Protein AF-A0A4U8SBX0-F1 (afdb_monomer_lite)

Organism: NCBI:txid50960

pLDDT: mean 90.63, std 9.16, range [55.41, 97.81]

Structure (mmCIF, N/CA/C/O backbone):
data_AF-A0A4U8SBX0-F1
#
_entry.id   AF-A0A4U8SBX0-F1
#
loop_
_atom_site.group_PDB
_atom_site.id
_atom_site.type_symbol
_atom_site.label_atom_id
_atom_site.label_alt_id
_atom_site.label_comp_id
_atom_site.label_asym_id
_atom_site.label_entity_id
_atom_site.label_seq_id
_atom_site.pdbx_PDB_ins_code
_atom_site.Cartn_x
_atom_site.Cartn_y
_atom_site.Cartn_z
_atom_site.occupancy
_atom_site.B_iso_or_equiv
_atom_site.auth_seq_id
_atom_site.auth_comp_id
_atom_site.auth_asym_id
_atom_site.auth_atom_id
_atom_site.pdbx_PDB_model_num
ATOM 1 N N . MET A 1 1 ? 14.514 -0.662 2.431 1.00 83.25 1 MET A N 1
ATOM 2 C CA . MET A 1 1 ? 14.353 -1.596 3.570 1.00 83.25 1 MET A CA 1
ATOM 3 C C . MET A 1 1 ? 14.480 -0.904 4.934 1.00 83.25 1 MET A C 1
ATOM 5 O O . MET A 1 1 ? 13.449 -0.514 5.455 1.00 83.25 1 MET A O 1
ATOM 9 N N . LYS A 1 2 ? 15.683 -0.646 5.489 1.00 89.12 2 LYS A N 1
ATOM 10 C CA . LYS A 1 2 ? 15.851 -0.036 6.838 1.00 89.12 2 LYS A CA 1
ATOM 11 C C . LYS A 1 2 ? 15.054 1.263 7.041 1.00 89.12 2 LYS A C 1
ATOM 13 O O . LYS A 1 2 ? 14.332 1.385 8.020 1.00 89.12 2 LYS A O 1
ATOM 18 N N . LYS A 1 3 ? 15.120 2.186 6.071 1.00 91.50 3 LYS A N 1
ATOM 19 C CA . LYS A 1 3 ? 14.370 3.457 6.097 1.00 91.50 3 LYS A CA 1
ATOM 20 C C . LYS A 1 3 ? 12.848 3.261 6.211 1.00 91.50 3 LYS A C 1
ATOM 22 O O . LYS A 1 3 ? 12.208 4.035 6.904 1.00 91.50 3 LYS A O 1
ATOM 27 N N . PHE A 1 4 ? 12.295 2.245 5.541 1.00 93.94 4 PHE A N 1
ATOM 28 C CA . PHE A 1 4 ? 10.860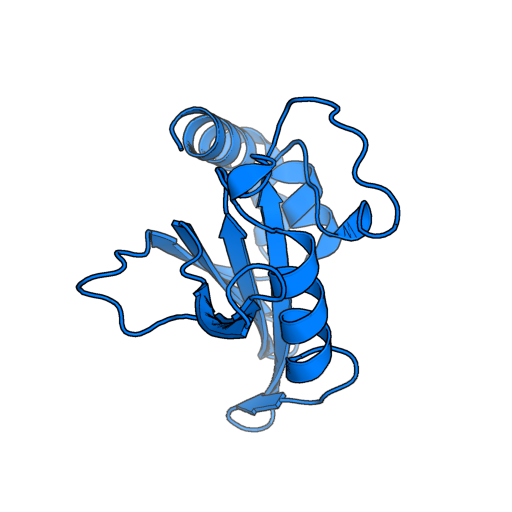 1.942 5.582 1.00 93.94 4 PHE A CA 1
ATOM 29 C C . PHE A 1 4 ? 10.443 1.418 6.956 1.00 93.94 4 PHE A C 1
ATOM 31 O O . PHE A 1 4 ? 9.481 1.915 7.520 1.00 93.94 4 PHE A O 1
ATOM 38 N N . LEU A 1 5 ? 11.198 0.470 7.523 1.00 95.56 5 LEU A N 1
ATOM 39 C CA . LEU A 1 5 ? 10.899 -0.078 8.850 1.00 95.56 5 LEU A CA 1
ATOM 40 C C . LEU A 1 5 ? 10.993 0.986 9.952 1.00 95.56 5 LEU A C 1
ATOM 42 O O . LEU A 1 5 ? 10.123 1.038 10.810 1.00 95.56 5 LEU A O 1
ATOM 46 N N . GLN A 1 6 ? 11.990 1.874 9.888 1.00 95.94 6 GLN A N 1
ATOM 47 C CA . GLN A 1 6 ? 12.103 3.005 10.821 1.00 95.94 6 GLN A CA 1
ATOM 48 C C . GLN A 1 6 ? 10.912 3.966 10.715 1.00 95.94 6 GLN A C 1
ATOM 50 O O . GLN A 1 6 ? 10.425 4.477 11.716 1.00 95.94 6 GLN A O 1
ATOM 55 N N . ASP A 1 7 ? 10.439 4.226 9.499 1.00 96.00 7 ASP A N 1
ATOM 56 C CA . ASP A 1 7 ? 9.283 5.091 9.262 1.00 96.00 7 ASP A CA 1
ATOM 57 C C . ASP A 1 7 ? 7.965 4.425 9.696 1.00 96.00 7 ASP A C 1
ATOM 59 O O . ASP A 1 7 ? 7.085 5.083 10.244 1.00 96.00 7 ASP A O 1
ATOM 63 N N . LEU A 1 8 ? 7.853 3.102 9.527 1.00 96.50 8 LEU A N 1
ATOM 64 C CA . LEU A 1 8 ? 6.744 2.306 10.053 1.00 96.50 8 LEU A CA 1
ATOM 65 C C . LEU A 1 8 ? 6.709 2.356 11.581 1.00 96.50 8 LEU A C 1
ATOM 67 O O . LEU A 1 8 ? 5.660 2.632 12.152 1.00 96.50 8 LEU A O 1
ATOM 71 N N . GLU A 1 9 ? 7.845 2.147 12.242 1.00 97.00 9 GLU A N 1
ATOM 72 C CA . GLU A 1 9 ? 7.958 2.242 13.699 1.00 97.00 9 GLU A CA 1
ATOM 73 C C . GLU A 1 9 ? 7.533 3.628 14.207 1.00 97.00 9 GLU A C 1
ATOM 75 O O . GLU A 1 9 ? 6.706 3.734 15.114 1.00 97.00 9 GLU A O 1
ATOM 80 N N . GLN A 1 10 ? 8.011 4.699 13.567 1.00 96.94 10 GLN A N 1
ATOM 81 C CA . GLN A 1 10 ? 7.613 6.068 13.907 1.00 96.94 10 GLN A CA 1
ATOM 82 C C . GLN A 1 10 ? 6.114 6.314 13.705 1.00 96.94 10 GLN A C 1
ATOM 84 O O . GLN A 1 10 ? 5.481 6.963 14.541 1.00 96.94 10 GLN A O 1
ATOM 89 N N . PHE A 1 11 ? 5.533 5.800 12.617 1.00 96.25 11 PHE A N 1
ATOM 90 C CA . PHE A 1 11 ? 4.094 5.877 12.378 1.00 96.25 11 PHE A CA 1
ATOM 91 C C . PHE A 1 11 ? 3.310 5.161 13.483 1.00 96.25 11 PHE A C 1
ATOM 93 O O . PHE A 1 11 ? 2.350 5.718 14.008 1.00 96.25 11 PHE A O 1
ATOM 100 N N . LEU A 1 12 ? 3.733 3.964 13.892 1.00 95.75 12 LEU A N 1
ATOM 101 C CA . LEU A 1 12 ? 3.050 3.205 14.941 1.00 95.75 12 LEU A CA 1
ATOM 102 C C . LEU A 1 12 ? 3.124 3.897 16.309 1.00 95.75 12 LEU A C 1
ATOM 104 O O . LEU A 1 12 ? 2.158 3.855 17.068 1.00 95.75 12 LEU A O 1
ATOM 108 N N . GLN A 1 13 ? 4.223 4.588 16.608 1.00 96.06 13 GLN A N 1
ATOM 109 C CA . GLN A 1 13 ? 4.359 5.349 17.853 1.00 96.06 13 GLN A CA 1
ATOM 110 C C . GLN A 1 13 ? 3.480 6.609 17.888 1.00 96.06 13 GLN A C 1
ATOM 112 O O . GLN A 1 13 ? 2.967 6.963 18.946 1.00 96.06 13 GLN A O 1
ATOM 117 N N . LYS A 1 14 ? 3.305 7.301 16.753 1.00 94.31 14 LYS A N 1
ATOM 118 C CA . LYS A 1 14 ? 2.631 8.615 16.707 1.00 94.31 14 LYS A CA 1
ATOM 119 C C . LYS A 1 14 ? 1.167 8.555 16.274 1.00 94.31 14 LYS A C 1
ATOM 121 O O . LYS A 1 14 ? 0.346 9.313 16.775 1.00 94.31 14 LYS A O 1
ATOM 126 N N . ASP A 1 15 ? 0.859 7.666 15.338 1.00 92.12 15 ASP A N 1
ATOM 127 C CA . ASP A 1 15 ? -0.349 7.699 14.510 1.00 92.12 15 ASP A CA 1
ATOM 128 C C . ASP A 1 15 ? -1.124 6.365 14.514 1.00 92.12 15 ASP A C 1
ATOM 130 O O . ASP A 1 15 ? -2.101 6.222 13.775 1.00 92.12 15 ASP A O 1
ATOM 134 N N . SER A 1 16 ? -0.744 5.386 15.346 1.00 90.56 16 SER A N 1
ATOM 135 C CA . SER A 1 16 ? -1.388 4.057 15.387 1.00 90.56 16 SER A CA 1
ATOM 136 C C . SER A 1 16 ? -2.889 4.091 15.664 1.00 90.56 16 SER A C 1
ATOM 138 O O . SER A 1 16 ? -3.595 3.194 15.209 1.00 90.56 16 SER A O 1
ATOM 140 N N . LYS A 1 17 ? -3.401 5.149 16.306 1.00 92.19 17 LYS A N 1
ATOM 141 C CA . LYS A 1 17 ? -4.846 5.367 16.499 1.00 92.19 17 LYS A CA 1
ATOM 142 C C . LYS A 1 17 ? -5.634 5.329 15.188 1.00 92.19 17 LYS A C 1
ATOM 144 O O . LYS A 1 17 ? -6.776 4.883 15.151 1.00 92.19 17 LYS A O 1
ATOM 149 N N . LYS A 1 18 ? -5.011 5.724 14.071 1.00 90.12 18 LYS A N 1
ATOM 150 C CA . LYS A 1 18 ? -5.623 5.650 12.734 1.00 90.12 18 LYS A CA 1
ATOM 151 C C . LYS A 1 18 ? -5.937 4.206 12.306 1.00 90.12 18 LYS A C 1
ATOM 153 O O . LYS A 1 18 ? -6.776 4.001 11.435 1.00 90.12 18 LYS A O 1
ATOM 158 N N . LEU A 1 19 ? -5.294 3.211 12.921 1.00 93.44 19 LEU A N 1
ATOM 159 C CA . LEU A 1 19 ? -5.490 1.789 12.642 1.00 93.44 19 LEU A CA 1
ATOM 160 C C . LEU A 1 19 ? -6.503 1.110 13.579 1.00 93.44 19 LEU A C 1
ATOM 162 O O . LEU A 1 19 ? -6.798 -0.061 13.374 1.00 93.44 19 LEU A O 1
ATOM 166 N N . GLU A 1 20 ? -7.075 1.807 14.570 1.00 94.06 20 GLU A N 1
ATOM 167 C CA . GLU A 1 20 ? -7.985 1.207 15.570 1.00 94.06 20 GLU A CA 1
ATOM 168 C C . GLU A 1 20 ? -9.227 0.547 14.952 1.00 94.06 20 GLU A C 1
ATOM 170 O O . GLU A 1 20 ? -9.730 -0.455 15.463 1.00 94.06 20 GLU A O 1
ATOM 175 N N . LYS A 1 21 ? -9.694 1.070 13.812 1.00 95.12 21 LYS A N 1
ATOM 176 C CA . LYS A 1 21 ? -10.828 0.515 13.054 1.00 95.12 21 LYS A CA 1
ATOM 177 C C . LYS A 1 21 ? -10.500 -0.795 12.331 1.00 95.12 21 LYS A C 1
ATOM 179 O O . LYS A 1 21 ? -11.393 -1.404 11.741 1.00 95.12 21 LYS A O 1
ATOM 184 N N . TYR A 1 22 ? -9.241 -1.224 12.355 1.00 96.62 22 TYR A N 1
ATOM 185 C CA . TYR A 1 22 ? -8.751 -2.360 11.593 1.00 96.62 22 TYR A CA 1
ATOM 186 C C . TYR A 1 22 ? -8.127 -3.419 12.509 1.00 96.62 22 TYR A C 1
ATOM 188 O O . TYR A 1 22 ? -7.410 -3.133 13.467 1.00 96.62 22 TYR A O 1
ATOM 196 N N . GLU A 1 23 ? -8.404 -4.684 12.218 1.00 96.81 23 GLU A N 1
ATOM 197 C CA . GLU A 1 23 ? -7.490 -5.772 12.563 1.00 96.81 23 GLU A CA 1
ATOM 198 C C . GLU A 1 23 ? -6.422 -5.804 11.472 1.00 96.81 23 GLU A C 1
ATOM 200 O O . GLU A 1 23 ? -6.768 -5.770 10.288 1.00 96.81 23 GLU A O 1
ATOM 205 N N . TRP A 1 24 ? -5.140 -5.807 11.833 1.00 96.88 24 TRP A N 1
ATOM 206 C CA . TRP A 1 24 ? -4.085 -5.757 10.828 1.00 96.88 24 TRP A CA 1
ATOM 207 C C . TRP A 1 24 ? -2.809 -6.466 11.265 1.00 96.88 24 TRP A C 1
ATOM 209 O O . TRP A 1 24 ? -2.490 -6.551 12.451 1.00 96.88 24 TRP A O 1
ATOM 219 N N . CYS A 1 25 ? -2.071 -6.959 10.279 1.00 96.94 25 CYS A N 1
ATOM 220 C CA . CYS A 1 25 ? -0.720 -7.478 10.435 1.00 96.94 25 CYS A CA 1
ATOM 221 C C . CYS A 1 25 ? 0.072 -7.223 9.149 1.00 96.94 25 CYS A C 1
ATOM 223 O O . CYS A 1 25 ? -0.480 -6.808 8.125 1.00 96.94 25 CYS A O 1
ATOM 225 N N . PHE A 1 26 ? 1.378 -7.463 9.189 1.00 96.50 26 PHE A N 1
ATOM 226 C CA . PHE A 1 26 ? 2.203 -7.419 7.991 1.00 96.50 26 PHE A CA 1
ATOM 227 C C . PHE A 1 26 ? 3.267 -8.506 8.023 1.00 96.50 26 PHE A C 1
ATOM 229 O O . PHE A 1 26 ? 3.666 -8.981 9.087 1.00 96.50 26 PHE A O 1
ATOM 236 N N . SER A 1 27 ? 3.735 -8.875 6.840 1.00 95.19 27 SER A N 1
ATOM 237 C CA . SER A 1 27 ? 4.798 -9.850 6.649 1.00 95.19 27 SER A CA 1
ATOM 238 C C . SER A 1 27 ? 5.840 -9.271 5.706 1.00 95.19 27 SER A C 1
ATOM 240 O O . SER A 1 27 ? 5.519 -8.567 4.746 1.00 95.19 27 SER A O 1
ATOM 242 N N . LYS A 1 28 ? 7.105 -9.570 5.988 1.00 94.62 28 LYS A N 1
ATOM 243 C CA . LYS A 1 28 ? 8.172 -9.419 5.005 1.00 94.62 28 LYS A CA 1
ATOM 244 C C . LYS A 1 28 ? 8.126 -10.636 4.087 1.00 94.62 28 LYS A C 1
ATOM 246 O O . LYS A 1 28 ? 8.091 -11.750 4.598 1.00 94.62 28 LYS A O 1
ATOM 251 N N . LEU A 1 29 ? 8.147 -10.408 2.781 1.00 92.81 29 LEU A N 1
ATOM 252 C CA . LEU A 1 29 ? 8.162 -11.476 1.789 1.00 92.81 29 LEU A CA 1
ATOM 253 C C . LEU A 1 29 ? 9.600 -11.872 1.437 1.00 92.81 29 LEU A C 1
ATOM 255 O O . LEU A 1 29 ? 10.521 -11.047 1.433 1.00 92.81 29 LEU A O 1
ATOM 259 N N . MET A 1 30 ? 9.784 -13.152 1.142 1.00 87.94 30 MET A N 1
ATOM 260 C CA . MET A 1 30 ? 11.029 -13.756 0.689 1.00 87.94 30 MET A CA 1
ATOM 261 C C . MET A 1 30 ? 10.780 -14.498 -0.624 1.00 87.94 30 MET A C 1
ATOM 263 O O . MET A 1 30 ? 10.126 -15.531 -0.635 1.00 87.94 30 MET A O 1
ATOM 267 N N . GLU A 1 31 ? 11.356 -14.004 -1.719 1.00 83.56 31 GLU A N 1
ATOM 268 C CA . GLU A 1 31 ? 11.133 -14.497 -3.092 1.00 83.56 31 GLU A CA 1
ATOM 269 C C . GLU A 1 31 ? 11.294 -16.020 -3.276 1.00 83.56 31 GLU A C 1
ATOM 271 O O . GLU A 1 31 ? 10.542 -16.632 -4.029 1.00 83.56 31 GLU A O 1
ATOM 276 N N . ASN A 1 32 ? 12.229 -16.648 -2.555 1.00 84.44 32 ASN A N 1
ATOM 277 C CA . ASN A 1 32 ? 12.529 -18.081 -2.684 1.00 84.44 32 ASN A CA 1
ATOM 278 C C . ASN A 1 32 ? 11.711 -18.988 -1.747 1.00 84.44 32 ASN A C 1
ATOM 280 O O . ASN A 1 32 ? 11.885 -20.204 -1.777 1.00 84.44 32 ASN A O 1
ATOM 284 N N . ILE A 1 33 ? 10.891 -18.411 -0.866 1.00 87.19 33 ILE A N 1
ATOM 285 C CA . ILE A 1 33 ? 10.122 -19.147 0.150 1.00 87.19 33 ILE A CA 1
ATOM 286 C C . ILE A 1 33 ? 8.630 -18.877 -0.038 1.00 87.19 33 ILE A C 1
ATOM 288 O O . ILE A 1 33 ? 7.822 -19.804 -0.047 1.00 87.19 33 ILE A O 1
ATOM 292 N N . ASP A 1 34 ? 8.268 -17.611 -0.230 1.00 87.12 34 ASP A N 1
ATOM 293 C CA . ASP A 1 34 ? 6.892 -17.181 -0.392 1.00 87.12 34 ASP A CA 1
ATOM 294 C C . ASP A 1 34 ? 6.488 -17.226 -1.868 1.00 87.12 34 ASP A C 1
ATOM 296 O O . ASP A 1 34 ? 6.991 -16.476 -2.705 1.00 87.12 34 ASP A O 1
ATOM 300 N N . ASN A 1 35 ? 5.489 -18.047 -2.191 1.00 88.56 35 ASN A N 1
ATOM 301 C CA . ASN A 1 35 ? 4.878 -18.091 -3.523 1.00 88.56 35 ASN A CA 1
ATOM 302 C C . ASN A 1 35 ? 3.865 -16.945 -3.740 1.00 88.56 35 ASN A C 1
ATOM 304 O O . ASN A 1 35 ? 2.799 -17.151 -4.318 1.00 88.56 35 ASN A O 1
ATOM 308 N N . ILE A 1 36 ? 4.185 -15.737 -3.265 1.00 92.75 36 ILE A N 1
ATOM 309 C CA . ILE A 1 36 ? 3.351 -14.535 -3.391 1.00 92.75 36 ILE A CA 1
ATOM 310 C C . ILE A 1 36 ? 4.064 -13.547 -4.313 1.00 92.75 36 ILE A C 1
ATOM 312 O O . ILE A 1 36 ? 5.074 -12.950 -3.946 1.00 92.75 36 ILE A O 1
ATOM 316 N N . TYR A 1 37 ? 3.516 -13.366 -5.513 1.00 93.75 37 TYR A N 1
ATOM 317 C CA . TYR A 1 37 ? 4.036 -12.449 -6.522 1.00 93.75 37 TYR A CA 1
ATOM 318 C C . TYR A 1 37 ? 2.904 -11.869 -7.371 1.00 93.75 37 TYR A C 1
ATOM 320 O O . TYR A 1 37 ? 1.793 -12.397 -7.409 1.00 93.75 37 TYR A O 1
ATOM 328 N N . ILE A 1 38 ? 3.208 -10.781 -8.075 1.00 94.44 38 ILE A N 1
ATOM 329 C CA . ILE A 1 38 ? 2.342 -10.185 -9.093 1.00 94.44 38 ILE A CA 1
ATOM 330 C C . ILE A 1 38 ? 2.974 -10.501 -10.457 1.00 94.44 38 ILE A C 1
ATOM 332 O O . ILE A 1 38 ? 4.130 -10.124 -10.669 1.00 94.44 38 ILE A O 1
ATOM 336 N N . PRO A 1 39 ? 2.296 -11.224 -11.365 1.00 95.19 39 PRO A N 1
ATOM 337 C CA . PRO A 1 39 ? 2.821 -11.439 -12.709 1.00 95.19 39 PRO A CA 1
ATOM 338 C C . PRO A 1 39 ? 2.819 -10.125 -13.498 1.00 95.19 39 PRO A C 1
ATOM 340 O O . PRO A 1 39 ? 1.936 -9.286 -13.302 1.00 95.19 39 PRO A O 1
ATOM 343 N N . TYR A 1 40 ? 3.821 -9.940 -14.353 1.00 95.44 40 TYR A N 1
ATOM 344 C CA . TYR A 1 40 ? 3.905 -8.807 -15.270 1.00 95.44 40 TYR A CA 1
ATOM 345 C C . TYR A 1 40 ? 4.700 -9.178 -16.526 1.00 95.44 40 TYR A C 1
ATOM 347 O O . TYR A 1 40 ? 5.623 -9.995 -16.462 1.00 95.44 40 TYR A O 1
ATOM 355 N N . PHE A 1 41 ? 4.391 -8.527 -17.641 1.00 94.88 41 PHE A N 1
ATOM 356 C CA . PHE A 1 41 ? 5.136 -8.644 -18.884 1.00 94.88 41 PHE A CA 1
ATOM 357 C C . PHE A 1 41 ? 6.280 -7.627 -18.909 1.00 94.88 41 PHE A C 1
ATOM 359 O O . PHE A 1 41 ? 6.067 -6.415 -18.871 1.00 94.88 41 PHE A O 1
ATOM 366 N N . ASP A 1 42 ? 7.518 -8.107 -18.977 1.00 92.62 42 ASP A N 1
ATOM 367 C CA . ASP A 1 42 ? 8.702 -7.259 -19.072 1.00 92.62 42 ASP A CA 1
ATOM 368 C C . ASP A 1 42 ? 8.937 -6.865 -20.530 1.00 92.62 42 ASP A C 1
ATOM 370 O O . ASP A 1 42 ? 9.405 -7.676 -21.331 1.00 92.62 42 ASP A O 1
ATOM 374 N N . SER A 1 43 ? 8.602 -5.622 -20.890 1.00 90.94 43 SER A N 1
ATOM 375 C CA . SER A 1 43 ? 8.682 -5.174 -22.284 1.00 90.94 43 SER A CA 1
ATOM 376 C C . SER A 1 43 ? 10.110 -5.090 -22.830 1.00 90.94 43 SER A C 1
ATOM 378 O O . SER A 1 43 ? 10.299 -5.218 -24.040 1.00 90.94 43 SER A O 1
ATOM 380 N N . GLU A 1 44 ? 11.121 -4.935 -21.972 1.00 89.44 44 GLU A N 1
ATOM 381 C CA . GLU A 1 44 ? 12.528 -4.940 -22.391 1.00 89.44 44 GLU A CA 1
ATOM 382 C C . GLU A 1 44 ? 13.006 -6.364 -22.704 1.00 89.44 44 GLU A C 1
ATOM 384 O O . GLU A 1 44 ? 13.712 -6.585 -23.685 1.00 89.44 44 GLU A O 1
ATOM 389 N N . MET A 1 45 ? 12.576 -7.337 -21.896 1.00 90.12 45 MET A N 1
ATOM 390 C CA . MET A 1 45 ? 12.968 -8.747 -22.017 1.00 90.12 45 MET A CA 1
ATOM 391 C C . MET A 1 45 ? 11.988 -9.591 -22.844 1.00 90.12 45 MET A C 1
ATOM 393 O O . MET A 1 45 ? 12.229 -10.783 -23.021 1.00 90.12 45 MET A O 1
ATOM 397 N N . GLN A 1 46 ? 10.872 -9.009 -23.298 1.00 93.12 46 GLN A N 1
ATOM 398 C CA . GLN A 1 46 ? 9.801 -9.677 -24.050 1.00 93.12 46 GLN A CA 1
ATOM 399 C C . GLN A 1 46 ? 9.351 -11.001 -23.403 1.00 93.12 46 GLN A C 1
ATOM 401 O O . GLN A 1 46 ? 9.223 -12.028 -24.070 1.00 93.12 46 GLN A O 1
ATOM 406 N N . SER A 1 47 ? 9.164 -11.002 -22.080 1.00 94.56 47 SER A N 1
ATOM 407 C CA . SER A 1 47 ? 8.855 -12.219 -21.321 1.00 94.56 47 SER A CA 1
ATOM 408 C C . SER A 1 47 ? 7.968 -11.968 -20.105 1.00 94.56 47 SER A C 1
ATOM 410 O O . SER A 1 47 ? 8.000 -10.902 -19.490 1.00 94.56 47 SER A O 1
ATOM 412 N N . GLU A 1 48 ? 7.194 -12.991 -19.740 1.00 94.31 48 GLU A N 1
ATOM 413 C CA . GLU A 1 48 ? 6.423 -13.032 -18.496 1.00 94.31 48 GLU A CA 1
ATOM 414 C C . GLU A 1 48 ? 7.356 -13.205 -17.296 1.00 94.31 48 GLU A C 1
ATOM 416 O O . GLU A 1 48 ? 8.173 -14.131 -17.239 1.00 94.31 48 GLU A O 1
ATOM 421 N N . ARG A 1 49 ? 7.225 -12.320 -16.310 1.00 93.56 49 ARG A N 1
ATOM 422 C CA . ARG A 1 49 ? 8.061 -12.296 -15.111 1.00 93.56 49 ARG A CA 1
ATOM 423 C C . ARG A 1 49 ? 7.217 -12.153 -13.855 1.00 93.56 49 ARG A C 1
ATOM 425 O O . ARG A 1 49 ? 6.029 -11.844 -13.873 1.00 93.56 49 ARG A O 1
ATOM 432 N N . LYS A 1 50 ? 7.861 -12.411 -12.721 1.00 92.88 50 LYS A N 1
ATOM 433 C CA . LYS A 1 50 ? 7.248 -12.345 -11.397 1.00 92.88 50 LYS A CA 1
ATOM 434 C C . LYS A 1 50 ? 7.805 -11.146 -10.650 1.00 92.88 50 LYS A C 1
ATOM 436 O O . LYS A 1 50 ? 9.017 -11.001 -10.506 1.00 92.88 50 LYS A O 1
ATOM 441 N N . PHE A 1 51 ? 6.922 -10.273 -10.189 1.00 92.50 51 PHE A N 1
ATOM 442 C CA . PHE A 1 51 ? 7.274 -9.191 -9.287 1.00 92.50 51 PHE A CA 1
ATOM 443 C C . PHE A 1 51 ? 7.017 -9.625 -7.846 1.00 92.50 51 PHE A C 1
ATOM 445 O O . PHE A 1 51 ? 5.887 -9.952 -7.490 1.00 92.50 51 PHE A O 1
ATOM 452 N N . TYR A 1 52 ? 8.065 -9.576 -7.026 1.00 92.25 52 TYR A N 1
ATOM 453 C CA . TYR A 1 52 ? 8.038 -9.907 -5.605 1.00 92.25 52 TYR A CA 1
ATOM 454 C C . TYR A 1 52 ? 8.186 -8.631 -4.761 1.00 92.25 52 TYR A C 1
ATOM 456 O O . TYR A 1 52 ? 9.300 -8.121 -4.610 1.00 92.25 52 TYR A O 1
ATOM 464 N N . PRO A 1 53 ? 7.086 -8.061 -4.236 1.00 93.62 53 PRO A N 1
ATOM 465 C CA . PRO A 1 53 ? 7.156 -6.956 -3.284 1.00 93.62 53 PRO A CA 1
ATOM 466 C C . PRO A 1 53 ? 7.908 -7.367 -2.011 1.00 93.62 53 PRO A C 1
ATOM 468 O O . PRO A 1 53 ? 7.836 -8.514 -1.594 1.00 93.62 53 PRO A O 1
ATOM 471 N N . ASP A 1 54 ? 8.593 -6.428 -1.354 1.00 94.25 54 ASP A N 1
ATOM 472 C CA . ASP A 1 54 ? 9.341 -6.708 -0.115 1.00 94.25 54 ASP A CA 1
ATOM 473 C C . ASP A 1 54 ? 8.400 -6.973 1.091 1.00 94.25 54 ASP A C 1
ATOM 475 O O . ASP A 1 54 ? 8.781 -7.663 2.040 1.00 94.25 54 ASP A O 1
ATOM 479 N N . PHE A 1 55 ? 7.190 -6.396 1.092 1.00 96.19 55 PHE A N 1
ATOM 480 C CA . PHE A 1 55 ? 6.216 -6.506 2.183 1.00 96.19 55 PHE A CA 1
ATOM 481 C C . PHE A 1 55 ? 4.782 -6.676 1.690 1.00 96.19 55 PHE A C 1
ATOM 483 O O . PHE A 1 55 ? 4.384 -6.108 0.669 1.00 96.19 55 PHE A O 1
ATOM 490 N N . ILE A 1 56 ? 3.986 -7.361 2.507 1.00 97.50 56 ILE A N 1
ATOM 491 C CA . ILE A 1 56 ? 2.531 -7.440 2.392 1.00 97.50 56 ILE A CA 1
ATOM 492 C C . ILE A 1 56 ? 1.883 -7.046 3.718 1.00 97.50 56 ILE A C 1
ATOM 494 O O . ILE A 1 56 ? 2.291 -7.511 4.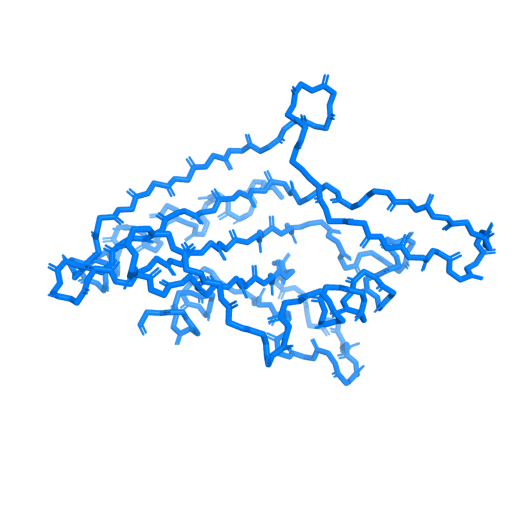781 1.00 97.50 56 ILE A O 1
ATOM 498 N N . PHE A 1 57 ? 0.882 -6.174 3.655 1.00 97.81 57 PHE A N 1
ATOM 499 C CA . PHE A 1 57 ? 0.045 -5.813 4.793 1.00 97.81 57 PHE A CA 1
ATOM 500 C C . PHE A 1 57 ? -1.367 -6.325 4.562 1.00 97.81 57 PHE A C 1
ATOM 502 O O . PHE A 1 57 ? -1.911 -6.219 3.459 1.00 97.81 57 PHE A O 1
ATOM 509 N N . TRP A 1 58 ? -1.958 -6.827 5.635 1.00 97.56 58 TRP A N 1
ATOM 510 C CA . TRP A 1 58 ? -3.308 -7.353 5.667 1.00 97.56 58 TRP A CA 1
ATOM 511 C C . TRP A 1 58 ? -4.120 -6.503 6.626 1.00 97.56 58 TRP A C 1
ATOM 513 O O . TRP A 1 58 ? -3.724 -6.330 7.776 1.00 97.56 58 TRP A O 1
ATOM 523 N N . PHE A 1 59 ? -5.254 -5.993 6.162 1.00 97.62 59 PHE A N 1
ATOM 524 C CA . PHE A 1 59 ? -6.210 -5.272 6.992 1.00 97.62 59 PHE A CA 1
ATOM 525 C C . PHE A 1 59 ? -7.585 -5.906 6.859 1.00 97.62 59 PHE A C 1
ATOM 527 O O . PHE A 1 59 ? -7.988 -6.314 5.769 1.00 97.62 59 PHE A O 1
ATOM 534 N N . ARG A 1 60 ? -8.332 -5.903 7.957 1.00 97.12 60 ARG A N 1
ATOM 535 C CA . ARG A 1 60 ? -9.762 -6.181 7.993 1.00 97.12 60 ARG A CA 1
ATOM 536 C C . ARG A 1 60 ? -10.451 -5.072 8.765 1.00 97.12 60 ARG A C 1
ATOM 538 O O . ARG A 1 60 ? -10.136 -4.834 9.929 1.00 97.12 60 ARG A O 1
ATOM 545 N N . ASN A 1 61 ? -11.374 -4.377 8.118 1.00 96.75 61 ASN A N 1
ATOM 546 C CA . ASN A 1 61 ? -12.192 -3.371 8.778 1.00 96.75 61 ASN A CA 1
ATOM 547 C C . ASN A 1 61 ? -13.139 -4.062 9.775 1.00 96.75 61 ASN A C 1
ATOM 549 O O . ASN A 1 61 ? -13.855 -4.995 9.410 1.00 96.75 61 ASN A O 1
ATOM 553 N N . ARG A 1 62 ? -13.133 -3.616 1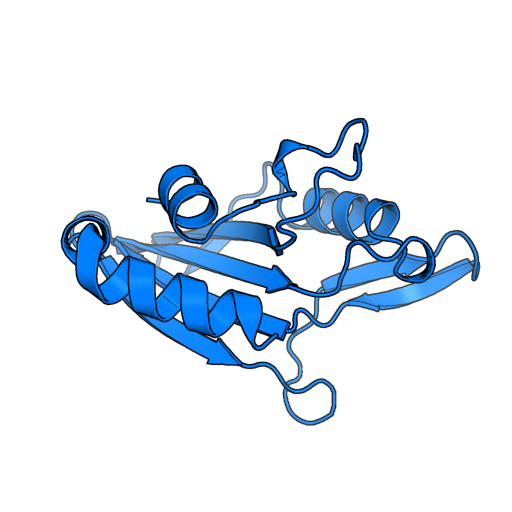1.035 1.00 96.62 62 ARG A N 1
ATOM 554 C CA . ARG A 1 62 ? -13.906 -4.240 12.124 1.00 96.62 62 ARG A CA 1
ATOM 555 C C . ARG A 1 62 ? -15.416 -4.046 11.991 1.00 96.62 62 ARG A C 1
ATOM 557 O O . ARG A 1 62 ? -16.172 -4.856 12.511 1.00 96.62 62 ARG A O 1
ATOM 564 N N . GLU A 1 63 ? -15.844 -2.986 11.314 1.00 95.00 63 GLU A N 1
ATOM 565 C CA . GLU A 1 63 ? -17.246 -2.590 11.190 1.00 95.00 63 GLU A CA 1
ATOM 566 C C . GLU A 1 63 ? -17.935 -3.318 10.031 1.00 95.00 63 GLU A C 1
ATOM 568 O O . GLU A 1 63 ? -18.944 -3.989 10.225 1.00 95.00 63 GLU A O 1
ATOM 573 N N . ASN A 1 64 ? -17.372 -3.242 8.821 1.00 94.88 64 ASN A N 1
ATOM 574 C CA . ASN A 1 64 ? -18.004 -3.820 7.628 1.00 94.88 64 ASN A CA 1
ATOM 575 C C . ASN A 1 64 ? -17.394 -5.169 7.191 1.00 94.88 64 ASN A C 1
ATOM 577 O O . ASN A 1 64 ? -18.009 -5.916 6.419 1.00 94.88 64 ASN A O 1
ATOM 581 N N . GLY A 1 65 ? -16.219 -5.526 7.716 1.00 96.06 65 GLY A N 1
ATOM 582 C CA . GLY A 1 65 ? -15.493 -6.748 7.373 1.00 96.06 65 GLY A CA 1
ATOM 583 C C . GLY A 1 65 ? -14.701 -6.686 6.064 1.00 96.06 65 GLY A C 1
ATOM 584 O O . GLY A 1 65 ? -14.188 -7.723 5.659 1.00 96.06 65 GLY A O 1
ATOM 585 N N . GLU A 1 66 ? -14.604 -5.527 5.400 1.00 96.56 66 GLU A N 1
ATOM 586 C CA . GLU A 1 66 ? -13.813 -5.340 4.174 1.00 96.56 66 GLU A CA 1
ATOM 587 C C . GLU A 1 66 ? -12.335 -5.668 4.423 1.00 96.56 66 GLU A C 1
ATOM 589 O O . GLU A 1 66 ? -11.739 -5.221 5.408 1.00 96.56 66 GLU A O 1
ATOM 594 N N . TYR A 1 67 ? -11.741 -6.416 3.496 1.00 97.50 67 TYR A N 1
ATOM 595 C CA . TYR A 1 67 ? -10.328 -6.756 3.497 1.00 97.50 67 TYR A CA 1
ATOM 596 C C . TYR A 1 67 ? -9.532 -5.804 2.607 1.00 97.50 67 TYR A C 1
ATOM 598 O O . TYR A 1 67 ? -9.955 -5.451 1.503 1.00 97.50 67 TYR A O 1
ATOM 606 N N . LYS A 1 68 ? -8.333 -5.432 3.055 1.00 96.81 68 LYS A N 1
ATOM 607 C CA . LYS A 1 68 ? -7.359 -4.708 2.233 1.00 96.81 68 LYS A CA 1
ATOM 6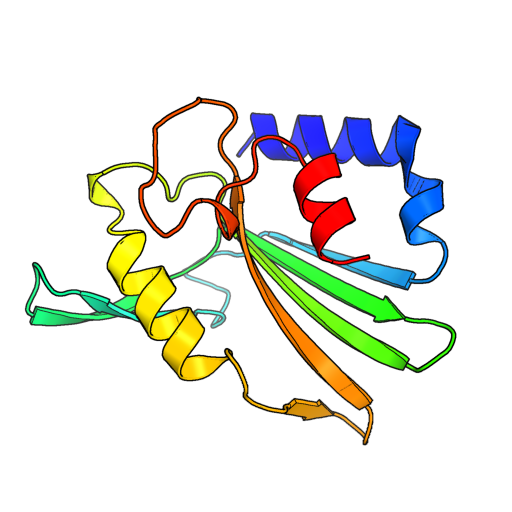08 C C . LYS A 1 68 ? -6.034 -5.457 2.243 1.00 96.81 68 LYS A C 1
ATOM 610 O O . LYS A 1 68 ? -5.511 -5.773 3.310 1.00 96.81 68 LYS A O 1
ATOM 615 N N . ILE A 1 69 ? -5.506 -5.727 1.055 1.00 97.19 69 ILE A N 1
ATOM 616 C CA . ILE A 1 69 ? -4.180 -6.309 0.839 1.00 97.19 69 ILE A CA 1
ATOM 617 C C . ILE A 1 69 ? -3.301 -5.209 0.263 1.00 97.19 69 ILE A C 1
ATOM 619 O O . ILE A 1 69 ? -3.658 -4.601 -0.745 1.00 97.19 69 ILE A O 1
ATOM 623 N N . VAL A 1 70 ? -2.166 -4.927 0.894 1.00 97.81 70 VAL A N 1
ATOM 624 C CA . VAL A 1 70 ? -1.291 -3.827 0.479 1.00 97.81 70 VAL A CA 1
ATOM 625 C C . VAL A 1 70 ? 0.118 -4.348 0.270 1.00 97.81 70 VAL A C 1
ATOM 627 O O . VAL A 1 70 ? 0.826 -4.669 1.223 1.00 97.81 70 VAL A O 1
ATOM 630 N N . PHE A 1 71 ? 0.527 -4.407 -0.992 1.00 97.38 71 PHE A N 1
ATOM 631 C CA . PHE A 1 71 ? 1.894 -4.700 -1.388 1.00 97.38 71 PHE A CA 1
ATOM 632 C C . PHE A 1 71 ? 2.745 -3.437 -1.291 1.00 97.38 71 PHE A C 1
ATOM 634 O O . PHE A 1 71 ? 2.371 -2.386 -1.820 1.00 97.38 71 PHE A O 1
ATOM 641 N N . ILE A 1 72 ? 3.899 -3.532 -0.630 1.00 95.88 72 ILE A N 1
ATOM 642 C CA . ILE A 1 72 ? 4.832 -2.413 -0.489 1.00 95.88 72 ILE A CA 1
ATOM 643 C C . ILE A 1 72 ? 6.229 -2.855 -0.905 1.00 95.88 72 ILE A C 1
ATOM 645 O O . ILE A 1 72 ? 6.795 -3.792 -0.343 1.00 95.88 72 ILE A O 1
ATOM 649 N N . ASP A 1 73 ? 6.813 -2.123 -1.850 1.00 93.12 73 ASP A N 1
ATOM 650 C CA . ASP A 1 73 ? 8.195 -2.312 -2.278 1.00 93.12 73 ASP A CA 1
ATOM 651 C C . ASP A 1 73 ? 9.035 -1.042 -2.027 1.00 93.12 73 ASP A C 1
ATOM 653 O O . ASP A 1 73 ? 8.942 -0.058 -2.769 1.00 93.12 73 ASP A O 1
ATOM 657 N N . PRO A 1 74 ? 9.880 -1.024 -0.980 1.00 88.94 74 PRO A N 1
ATOM 658 C CA . PRO A 1 74 ? 10.809 0.067 -0.704 1.00 88.94 74 PRO A CA 1
ATOM 659 C C . PRO A 1 74 ? 12.012 0.183 -1.643 1.00 88.94 74 PRO A C 1
ATOM 661 O O . PRO A 1 74 ? 12.858 1.049 -1.404 1.00 88.94 74 PRO A O 1
ATOM 664 N N . LYS A 1 75 ? 12.169 -0.710 -2.628 1.00 74.81 75 LYS A N 1
ATOM 665 C CA . LYS A 1 75 ? 13.316 -0.723 -3.552 1.00 74.81 75 LYS A CA 1
ATOM 666 C C . LYS A 1 75 ? 12.933 -0.458 -5.012 1.00 74.81 75 LYS A C 1
ATOM 668 O O . LYS A 1 75 ? 13.806 -0.077 -5.789 1.00 74.81 75 LYS A O 1
ATOM 673 N N . GLY A 1 76 ? 11.666 -0.619 -5.387 1.00 62.91 76 GLY A N 1
ATOM 674 C CA . GLY A 1 76 ? 11.243 -0.751 -6.786 1.00 62.91 76 GLY A CA 1
ATOM 675 C C . GLY A 1 76 ? 11.291 0.480 -7.690 1.00 62.91 76 GLY A C 1
ATOM 676 O O . GLY A 1 76 ? 10.877 0.374 -8.837 1.00 62.91 76 GLY A O 1
ATOM 677 N N . LEU A 1 77 ? 11.790 1.637 -7.236 1.00 59.25 77 LEU A N 1
ATOM 678 C CA . LEU A 1 77 ? 11.929 2.834 -8.090 1.00 59.25 77 LEU A CA 1
ATOM 679 C C . LEU A 1 77 ? 13.328 3.041 -8.677 1.00 59.25 77 LEU A C 1
ATOM 681 O O . LEU A 1 77 ? 13.601 4.105 -9.233 1.00 59.25 77 LEU A O 1
ATOM 685 N N . LYS A 1 78 ? 14.225 2.055 -8.581 1.00 61.19 78 LYS A N 1
ATOM 686 C CA . LYS A 1 78 ? 15.416 2.060 -9.439 1.00 61.19 78 LYS A CA 1
ATOM 687 C C . LYS A 1 78 ? 14.959 1.931 -10.895 1.00 61.19 78 LYS A C 1
ATOM 689 O O . LYS A 1 78 ? 14.060 1.143 -11.169 1.00 61.19 78 LYS A O 1
ATOM 694 N N . ILE A 1 79 ? 15.557 2.700 -11.809 1.00 55.41 79 ILE A N 1
ATOM 695 C CA . ILE A 1 79 ? 15.208 2.689 -13.246 1.00 55.41 79 ILE A CA 1
ATOM 696 C C . ILE A 1 79 ? 15.238 1.252 -13.797 1.00 55.41 79 ILE A C 1
ATOM 698 O O . ILE A 1 79 ? 14.312 0.840 -14.483 1.00 55.41 79 ILE A O 1
ATOM 702 N N . GLU A 1 80 ? 16.222 0.465 -13.363 1.00 56.72 80 GLU A N 1
ATOM 703 C CA . GLU A 1 80 ? 16.427 -0.951 -13.707 1.00 56.72 80 GLU A CA 1
ATOM 704 C C . GLU A 1 80 ? 15.312 -1.900 -13.224 1.00 56.72 80 GLU A C 1
ATOM 706 O O . GLU A 1 80 ? 15.258 -3.054 -13.630 1.00 56.72 80 GLU A O 1
ATOM 711 N N . ALA A 1 81 ? 14.425 -1.459 -12.327 1.00 62.75 81 ALA A N 1
ATOM 712 C CA . ALA A 1 81 ? 13.404 -2.318 -11.726 1.00 62.75 81 ALA A CA 1
ATOM 713 C C . ALA A 1 81 ? 12.081 -2.346 -12.513 1.00 62.75 81 ALA A C 1
ATOM 715 O O . ALA A 1 81 ? 11.115 -2.926 -12.010 1.00 62.75 81 ALA A O 1
ATOM 716 N N . ASN A 1 82 ? 12.020 -1.698 -13.683 1.00 78.75 82 ASN A N 1
ATOM 717 C CA . ASN A 1 82 ? 10.848 -1.572 -14.559 1.00 78.75 82 ASN A CA 1
ATOM 718 C C . ASN A 1 82 ? 9.503 -1.416 -13.799 1.00 78.75 82 ASN A C 1
ATOM 720 O O . ASN A 1 82 ? 8.580 -2.223 -13.944 1.00 78.75 82 ASN A O 1
ATOM 724 N N . PRO A 1 83 ? 9.361 -0.386 -12.939 1.00 84.19 83 PRO A N 1
ATOM 725 C CA . PRO A 1 83 ? 8.141 -0.190 -12.153 1.00 84.19 83 PRO A CA 1
ATOM 726 C C . PRO A 1 83 ? 6.908 0.090 -13.019 1.00 84.19 83 PRO A C 1
ATOM 728 O O . PRO A 1 83 ? 5.787 -0.099 -12.562 1.00 84.19 83 PRO A O 1
ATOM 731 N N . ARG A 1 84 ? 7.085 0.556 -14.263 1.00 89.12 84 ARG A N 1
ATOM 732 C CA . ARG A 1 84 ? 5.966 0.906 -15.147 1.00 89.12 84 ARG A CA 1
ATOM 733 C C . ARG A 1 84 ? 5.210 -0.327 -15.615 1.00 89.12 84 ARG A C 1
ATOM 735 O O . ARG A 1 84 ? 3.988 -0.327 -15.518 1.00 89.12 84 ARG A O 1
ATOM 742 N N . ASP A 1 85 ? 5.907 -1.353 -16.090 1.00 92.00 85 ASP A N 1
ATOM 743 C CA . ASP A 1 85 ? 5.242 -2.564 -16.576 1.00 92.00 85 ASP A CA 1
ATOM 744 C C . ASP A 1 85 ? 4.589 -3.335 -15.423 1.00 92.00 85 ASP A C 1
ATOM 746 O O . ASP A 1 85 ? 3.411 -3.672 -15.495 1.00 92.00 85 ASP A O 1
ATOM 750 N N . LYS A 1 86 ? 5.274 -3.421 -14.275 1.00 93.44 86 LYS A N 1
ATOM 751 C CA . LYS A 1 86 ? 4.705 -3.959 -13.027 1.00 93.44 86 LYS A CA 1
ATOM 752 C C . LYS A 1 86 ? 3.395 -3.282 -12.625 1.00 93.44 86 LYS A C 1
ATOM 754 O O . LYS A 1 86 ? 2.453 -3.955 -12.216 1.00 93.44 86 LYS A O 1
ATOM 759 N N . ILE A 1 87 ? 3.326 -1.952 -12.719 1.00 94.06 87 ILE A N 1
ATOM 760 C CA . ILE A 1 87 ? 2.108 -1.204 -12.385 1.00 94.06 87 ILE A CA 1
ATOM 761 C 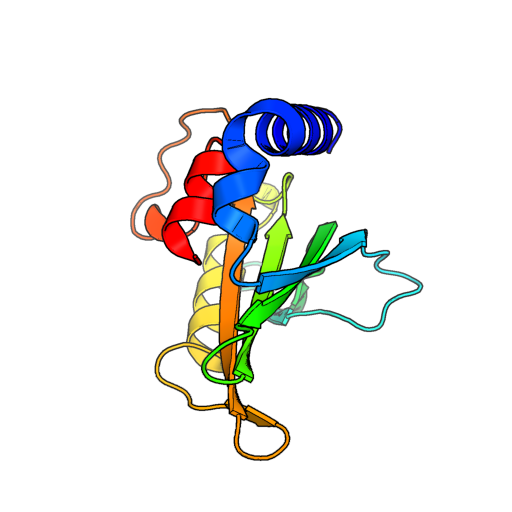C . ILE A 1 87 ? 1.005 -1.439 -13.410 1.00 94.06 87 ILE A C 1
ATOM 763 O O . ILE A 1 87 ? -0.144 -1.597 -13.007 1.00 94.06 87 ILE A O 1
ATOM 767 N N . LYS A 1 88 ? 1.325 -1.445 -14.709 1.00 94.31 88 LYS A N 1
ATOM 768 C CA . LYS A 1 88 ? 0.325 -1.693 -15.757 1.00 94.31 88 LYS A CA 1
ATOM 769 C C . LYS A 1 88 ? -0.352 -3.042 -15.554 1.00 94.31 88 LYS A C 1
ATOM 771 O O . LYS A 1 88 ? -1.579 -3.097 -15.554 1.00 94.31 88 LYS A O 1
ATOM 776 N N . ASP A 1 89 ? 0.421 -4.098 -15.320 1.00 95.50 89 ASP A N 1
ATOM 777 C CA . ASP A 1 89 ? -0.154 -5.429 -15.125 1.00 95.50 89 ASP A CA 1
ATOM 778 C C . ASP A 1 89 ? -0.818 -5.577 -13.760 1.00 95.50 89 ASP A C 1
ATOM 780 O O . ASP A 1 89 ? -1.886 -6.177 -13.662 1.00 95.50 89 ASP A O 1
ATOM 784 N N . PHE A 1 90 ? -0.300 -4.921 -12.718 1.00 96.50 90 PHE A N 1
ATOM 785 C CA . PHE A 1 90 ? -1.035 -4.783 -11.462 1.00 96.50 90 PHE A CA 1
ATOM 786 C C . PHE A 1 90 ? -2.419 -4.144 -11.679 1.00 96.50 90 PHE A C 1
ATOM 788 O O . PHE A 1 90 ? -3.418 -4.652 -11.170 1.00 96.50 90 PHE A O 1
ATOM 795 N N . GLU A 1 91 ? -2.511 -3.050 -12.444 1.00 95.88 91 GLU A N 1
ATOM 796 C CA . GLU A 1 91 ? -3.799 -2.440 -12.783 1.00 95.88 91 GLU A CA 1
ATOM 797 C C . GLU A 1 91 ? -4.667 -3.395 -13.607 1.00 95.88 91 GLU A C 1
ATOM 799 O O . GLU A 1 91 ? -5.828 -3.588 -13.266 1.00 95.88 91 GLU A O 1
ATOM 804 N N . SER A 1 92 ? -4.110 -4.049 -14.626 1.00 95.38 92 SER A N 1
ATOM 805 C CA . SER A 1 92 ? -4.823 -5.044 -15.438 1.00 95.38 92 SER A CA 1
ATOM 806 C C . SER A 1 92 ? -5.424 -6.171 -14.591 1.00 95.38 92 SER A C 1
ATOM 808 O O . SER A 1 92 ? -6.524 -6.654 -14.868 1.00 95.38 92 SER A O 1
ATOM 810 N N . ILE A 1 93 ? -4.737 -6.584 -13.522 1.00 95.44 93 ILE A N 1
ATOM 811 C CA . ILE A 1 93 ? -5.188 -7.657 -12.636 1.00 95.44 93 ILE A CA 1
ATOM 812 C C . ILE A 1 93 ? -6.225 -7.159 -11.630 1.00 95.44 93 ILE A C 1
ATOM 814 O O . ILE A 1 93 ? -7.235 -7.839 -11.467 1.00 95.44 93 ILE A O 1
ATOM 818 N N . TYR A 1 94 ? -6.004 -6.016 -10.974 1.00 95.50 94 TYR A N 1
ATOM 819 C CA . TYR A 1 94 ? -6.760 -5.627 -9.774 1.00 95.50 94 TYR A CA 1
ATOM 820 C C . TYR A 1 94 ? -7.640 -4.382 -9.923 1.00 95.50 94 TYR A C 1
ATOM 822 O O . TYR A 1 94 ? -8.573 -4.203 -9.139 1.00 95.50 94 TYR A O 1
ATOM 830 N N . LYS A 1 95 ? -7.347 -3.490 -10.872 1.00 91.81 95 LYS A N 1
ATOM 831 C CA . LYS A 1 95 ? -8.075 -2.226 -11.022 1.00 91.81 95 LYS A CA 1
ATOM 832 C C . LYS A 1 95 ? -9.470 -2.489 -11.578 1.00 91.81 95 LYS A C 1
ATOM 834 O O . LYS A 1 95 ? -9.629 -3.263 -12.514 1.00 91.81 95 LYS A O 1
ATOM 839 N N . ASP A 1 96 ? -10.464 -1.832 -10.985 1.00 90.12 96 ASP A N 1
ATOM 840 C CA . ASP A 1 96 ? -11.877 -1.920 -11.374 1.00 90.12 96 ASP A CA 1
ATOM 841 C C . ASP A 1 96 ? -12.446 -3.356 -11.358 1.00 90.12 96 ASP A C 1
ATOM 843 O O . ASP A 1 96 ? -13.521 -3.611 -11.897 1.00 90.12 96 ASP A O 1
ATOM 847 N N . LYS A 1 97 ? -11.756 -4.292 -10.690 1.00 92.50 97 LYS A N 1
ATOM 848 C CA . LYS A 1 97 ? -12.223 -5.662 -10.463 1.00 92.50 97 LYS A CA 1
ATOM 849 C C . LYS A 1 97 ? -12.706 -5.839 -9.035 1.00 92.50 97 LYS A C 1
ATOM 851 O O . LYS A 1 97 ? -12.155 -5.268 -8.092 1.00 92.50 97 LYS A O 1
ATOM 856 N N . GLU A 1 98 ? -13.738 -6.657 -8.878 1.00 92.00 98 GLU A N 1
ATOM 857 C CA . GLU A 1 98 ? -14.260 -7.028 -7.571 1.00 92.00 98 GLU A CA 1
ATOM 858 C C . GLU A 1 98 ? -13.747 -8.402 -7.154 1.00 92.00 98 GLU A C 1
ATOM 860 O O . GLU A 1 98 ? -13.822 -9.373 -7.903 1.00 92.00 98 GLU A O 1
ATOM 865 N N . PHE A 1 99 ? -13.234 -8.467 -5.930 1.00 96.12 99 PHE A N 1
ATOM 866 C CA . PHE A 1 99 ? -12.775 -9.692 -5.298 1.00 96.12 99 PHE A CA 1
ATOM 867 C C . PHE A 1 99 ? -13.554 -9.876 -4.003 1.00 96.12 99 PHE A C 1
ATOM 869 O O . PHE A 1 99 ? -13.689 -8.929 -3.221 1.00 96.12 99 PHE A O 1
ATOM 876 N N . LEU A 1 100 ? -14.049 -11.089 -3.773 1.00 96.44 100 LEU A N 1
ATOM 877 C CA . LEU A 1 100 ? -14.812 -11.442 -2.583 1.00 96.44 100 LEU A CA 1
ATOM 878 C C . LEU A 1 100 ? -14.147 -12.611 -1.864 1.00 96.44 100 LEU A C 1
ATOM 880 O O . LEU A 1 100 ? -13.707 -13.576 -2.486 1.00 96.44 100 LEU A O 1
ATOM 884 N N . TYR A 1 101 ? -14.124 -12.542 -0.540 1.00 94.62 101 TYR A N 1
ATOM 885 C CA . TYR A 1 101 ? -13.816 -13.677 0.317 1.00 94.62 101 TYR A CA 1
ATOM 886 C C . TYR A 1 101 ? -14.844 -13.731 1.436 1.00 94.62 101 TYR A C 1
ATOM 888 O O . TYR A 1 101 ? -14.946 -12.793 2.226 1.00 94.62 101 TYR A O 1
ATOM 896 N N . ARG A 1 102 ? -15.624 -14.819 1.483 1.00 93.88 102 ARG A N 1
ATOM 897 C CA . ARG A 1 102 ? -16.754 -14.975 2.420 1.00 93.88 102 ARG A CA 1
ATOM 898 C C . ARG A 1 102 ? -17.704 -13.768 2.375 1.00 93.88 102 ARG A C 1
ATOM 900 O O . ARG A 1 102 ? -17.985 -13.158 3.404 1.00 93.88 102 ARG A O 1
ATOM 907 N N . ASP A 1 103 ? -18.089 -13.369 1.162 1.00 94.69 103 ASP A N 1
ATOM 908 C CA . ASP A 1 103 ? -18.974 -12.225 0.876 1.00 94.69 103 ASP A CA 1
ATOM 909 C C . ASP A 1 103 ? -18.454 -10.858 1.349 1.00 94.69 103 ASP A C 1
ATOM 911 O O . ASP A 1 103 ? -19.186 -9.868 1.391 1.00 94.69 103 ASP A O 1
ATOM 915 N N . LYS A 1 104 ? -17.167 -10.770 1.698 1.00 96.81 104 LYS A N 1
ATOM 916 C CA . LYS A 1 104 ? -16.500 -9.515 2.038 1.00 96.81 104 LYS A CA 1
ATOM 917 C C . LYS A 1 104 ? -15.600 -9.066 0.905 1.00 96.81 104 LYS A C 1
ATOM 919 O O . LYS A 1 104 ? -14.796 -9.841 0.388 1.00 96.81 104 LYS A O 1
ATOM 924 N N . LYS A 1 105 ? -15.720 -7.786 0.558 1.00 96.62 105 LYS A N 1
ATOM 925 C CA . LYS A 1 105 ? -14.916 -7.145 -0.479 1.00 96.62 105 LYS A CA 1
ATOM 926 C C . LYS A 1 105 ? -13.438 -7.155 -0.107 1.00 96.62 105 LYS A C 1
ATOM 928 O O . LYS A 1 105 ? -13.084 -6.864 1.034 1.00 96.62 105 LYS A O 1
ATOM 933 N N . ILE A 1 106 ? -12.594 -7.463 -1.083 1.00 97.25 106 ILE A N 1
ATOM 934 C CA . ILE A 1 106 ? -11.145 -7.330 -1.004 1.00 97.25 106 ILE A CA 1
ATOM 935 C C . ILE A 1 106 ? -10.723 -6.183 -1.917 1.00 97.25 106 ILE A C 1
ATOM 937 O O . ILE A 1 106 ? -11.057 -6.157 -3.102 1.00 97.25 106 ILE A O 1
ATOM 941 N N . ARG A 1 107 ? -9.949 -5.245 -1.372 1.00 95.94 107 ARG A N 1
ATOM 942 C CA . ARG A 1 107 ? -9.239 -4.224 -2.148 1.00 95.94 107 ARG A CA 1
ATOM 943 C C . ARG A 1 107 ? -7.749 -4.502 -2.117 1.00 95.94 107 ARG A C 1
ATOM 945 O O . ARG A 1 107 ? -7.180 -4.723 -1.049 1.00 95.94 107 ARG A O 1
ATOM 952 N N . VAL A 1 108 ? -7.116 -4.464 -3.281 1.00 96.94 108 VAL A N 1
ATOM 953 C CA . VAL A 1 108 ? -5.681 -4.713 -3.415 1.00 96.94 108 VAL A CA 1
ATOM 954 C C . VAL A 1 108 ? -4.986 -3.421 -3.815 1.00 96.94 108 VAL A C 1
ATOM 956 O O . VAL A 1 108 ? -5.423 -2.722 -4.727 1.00 96.94 108 VAL A O 1
ATOM 959 N N . TYR A 1 109 ? -3.901 -3.099 -3.122 1.00 97.19 109 TYR A N 1
ATOM 960 C CA . TYR A 1 109 ? -3.109 -1.896 -3.330 1.00 97.19 109 TYR A CA 1
ATOM 961 C C . TYR A 1 109 ? -1.648 -2.264 -3.568 1.00 97.19 109 TYR A C 1
ATOM 963 O O . TYR A 1 109 ? -1.136 -3.228 -3.000 1.00 97.19 109 TYR A O 1
ATOM 971 N N . LEU A 1 110 ? -0.970 -1.446 -4.367 1.00 96.31 110 LEU A N 1
ATOM 972 C CA . LEU A 1 110 ? 0.467 -1.513 -4.589 1.00 96.31 110 LEU A CA 1
ATOM 973 C C . LEU A 1 110 ? 1.065 -0.138 -4.311 1.00 96.31 110 LEU A C 1
ATOM 975 O O . LEU A 1 110 ? 0.569 0.863 -4.827 1.00 96.31 110 LEU A O 1
ATOM 979 N N . PHE A 1 111 ? 2.145 -0.089 -3.536 1.00 95.19 111 PHE A N 1
ATOM 980 C CA . PHE A 1 111 ? 2.914 1.131 -3.335 1.00 95.19 111 PHE A CA 1
ATOM 981 C C . PHE A 1 111 ? 4.416 0.889 -3.430 1.00 95.19 111 PHE A C 1
ATOM 983 O O . PHE A 1 111 ? 4.960 -0.064 -2.875 1.00 95.19 111 PHE A O 1
ATOM 990 N N . TYR A 1 112 ? 5.100 1.830 -4.070 1.00 92.38 112 TYR A N 1
ATOM 991 C CA . TYR A 1 112 ? 6.546 1.937 -4.041 1.00 92.38 112 TYR A CA 1
ATOM 992 C C . TYR A 1 112 ? 6.952 2.976 -3.009 1.00 92.38 112 TYR A C 1
ATOM 994 O O . TYR A 1 112 ? 6.622 4.161 -3.130 1.00 92.38 112 TYR A O 1
ATOM 1002 N N . TYR A 1 113 ? 7.683 2.533 -1.991 1.00 91.81 113 TYR A N 1
ATOM 1003 C CA . TYR A 1 113 ? 8.158 3.418 -0.942 1.00 91.81 113 TYR A CA 1
ATOM 1004 C C . TYR A 1 113 ? 9.499 4.030 -1.340 1.00 91.81 113 TYR A C 1
ATOM 1006 O O . TYR A 1 113 ? 10.498 3.327 -1.483 1.00 91.81 113 TYR A O 1
ATOM 1014 N N . ASN A 1 114 ? 9.543 5.351 -1.487 1.00 87.38 114 ASN A N 1
ATOM 1015 C CA . ASN A 1 114 ? 10.785 6.067 -1.743 1.00 87.38 114 ASN A CA 1
ATOM 1016 C C . ASN A 1 114 ? 10.705 7.498 -1.207 1.00 87.38 114 ASN A C 1
ATOM 1018 O O . ASN A 1 114 ? 9.853 8.277 -1.638 1.00 87.38 114 ASN A O 1
ATOM 1022 N N . LYS A 1 115 ? 11.625 7.842 -0.299 1.00 78.88 115 LYS A N 1
ATOM 1023 C CA . LYS A 1 115 ? 11.739 9.196 0.259 1.00 78.88 115 LYS A CA 1
ATOM 1024 C C . LYS A 1 115 ? 12.222 10.217 -0.777 1.00 78.88 115 LYS A C 1
ATOM 1026 O O . LYS A 1 115 ? 11.900 11.393 -0.650 1.00 78.88 115 LYS A O 1
ATOM 1031 N N . ASP A 1 116 ? 12.948 9.779 -1.803 1.00 76.75 116 ASP A N 1
ATOM 1032 C CA . ASP A 1 116 ? 13.550 10.673 -2.788 1.00 76.75 116 ASP A CA 1
ATOM 1033 C C . ASP A 1 116 ? 12.519 11.098 -3.837 1.00 76.75 116 ASP A C 1
ATOM 1035 O O . ASP A 1 116 ? 11.754 10.279 -4.356 1.00 76.75 116 ASP A O 1
ATOM 1039 N N . ILE A 1 117 ? 12.502 12.382 -4.207 1.00 61.31 117 ILE A N 1
ATOM 1040 C CA . ILE A 1 117 ? 11.546 12.969 -5.162 1.00 61.31 117 ILE A CA 1
ATOM 1041 C C . ILE A 1 117 ? 11.998 12.702 -6.610 1.00 61.31 117 ILE A C 1
ATOM 1043 O O . ILE A 1 117 ? 12.177 13.605 -7.416 1.00 61.31 117 ILE A O 1
ATOM 1047 N N . VAL A 1 118 ? 12.175 11.434 -6.983 1.00 67.31 118 VAL A N 1
ATOM 1048 C CA . VAL A 1 118 ? 12.262 11.061 -8.404 1.00 67.31 118 VAL A CA 1
ATOM 1049 C C . VAL A 1 118 ? 10.875 11.223 -9.032 1.00 67.31 118 VAL A C 1
ATOM 1051 O O . VAL A 1 118 ? 9.929 10.559 -8.596 1.00 67.31 118 VAL A O 1
ATOM 1054 N N . LYS A 1 119 ? 10.714 12.123 -10.010 1.00 67.06 119 LYS A N 1
ATOM 1055 C CA . LYS A 1 119 ? 9.434 12.290 -10.718 1.00 67.06 119 LYS A CA 1
ATOM 1056 C C . LYS A 1 119 ? 9.092 10.998 -11.457 1.00 67.06 119 LYS A C 1
ATOM 1058 O O . LYS A 1 119 ? 9.872 10.522 -12.276 1.00 67.06 119 LYS A O 1
ATOM 1063 N N . PHE A 1 120 ? 7.921 10.444 -11.161 1.00 72.75 120 PHE A N 1
ATOM 1064 C CA . PHE A 1 120 ? 7.442 9.202 -11.753 1.00 72.75 120 PHE A CA 1
ATOM 1065 C C . PHE A 1 120 ? 6.151 9.471 -12.523 1.00 72.75 120 PHE A C 1
ATOM 1067 O O . PHE A 1 120 ? 5.054 9.187 -12.049 1.00 72.75 120 PHE A O 1
ATOM 1074 N N . TYR A 1 121 ? 6.327 10.090 -13.694 1.00 73.12 121 TYR A N 1
ATOM 1075 C CA . TYR A 1 121 ? 5.238 10.586 -14.531 1.00 73.12 121 TYR A CA 1
ATOM 1076 C C . TYR A 1 121 ? 4.179 9.513 -14.810 1.00 73.12 121 TYR A C 1
ATOM 1078 O O . TYR A 1 121 ? 4.532 8.415 -15.247 1.00 73.12 121 TYR A O 1
ATOM 1086 N N . ARG A 1 122 ? 2.902 9.874 -14.611 1.00 82.06 122 ARG A N 1
ATOM 1087 C CA . ARG A 1 122 ? 1.677 9.059 -14.797 1.00 82.06 122 ARG A CA 1
ATOM 1088 C C . ARG A 1 122 ? 1.393 8.016 -13.714 1.00 82.06 122 ARG A C 1
ATOM 1090 O O . ARG A 1 122 ? 0.301 7.453 -13.691 1.00 82.06 122 ARG A O 1
ATOM 1097 N N . PHE A 1 123 ? 2.340 7.755 -12.824 1.00 84.62 123 PHE A N 1
ATOM 1098 C CA . PHE A 1 123 ? 2.237 6.709 -11.808 1.00 84.62 123 PHE A CA 1
ATOM 1099 C C . PHE A 1 123 ? 2.523 7.239 -10.397 1.00 84.62 123 PHE A C 1
ATOM 1101 O O . PHE A 1 123 ? 2.821 6.480 -9.473 1.00 84.62 123 PHE A O 1
ATOM 1108 N N . GLU A 1 124 ? 2.384 8.548 -10.199 1.00 87.19 124 GLU A N 1
ATOM 1109 C CA . GLU A 1 124 ? 2.650 9.248 -8.944 1.00 87.19 124 GLU A CA 1
ATOM 1110 C C . GLU A 1 124 ? 1.818 8.686 -7.787 1.00 87.19 124 GLU A C 1
ATOM 1112 O O . GLU A 1 124 ? 2.310 8.608 -6.665 1.00 87.19 1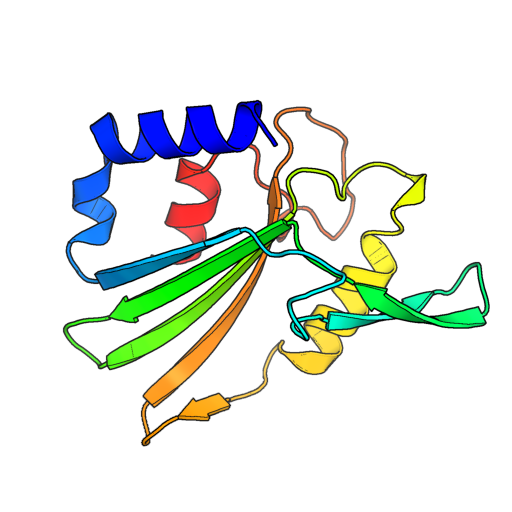24 GLU A O 1
ATOM 1117 N N . LYS A 1 125 ? 0.592 8.212 -8.060 1.00 90.69 125 LYS A N 1
ATOM 1118 C CA . LYS A 1 125 ? -0.291 7.620 -7.042 1.00 90.69 125 LYS A CA 1
ATOM 1119 C C . LYS A 1 125 ? 0.291 6.366 -6.374 1.00 90.69 125 LYS A C 1
ATOM 1121 O O . LYS A 1 125 ? -0.045 6.102 -5.221 1.00 90.69 125 LYS A O 1
ATOM 1126 N N . TYR A 1 126 ? 1.163 5.627 -7.066 1.00 92.19 126 TYR A N 1
ATOM 1127 C CA . TYR A 1 126 ? 1.824 4.424 -6.548 1.00 92.19 126 TYR A CA 1
ATOM 1128 C C . TYR A 1 126 ? 3.047 4.754 -5.703 1.00 92.19 126 TYR A C 1
ATOM 1130 O O . TYR A 1 126 ? 3.465 3.951 -4.875 1.00 92.19 126 TYR A O 1
ATOM 1138 N N . LYS A 1 127 ? 3.635 5.932 -5.889 1.00 90.75 127 LYS A N 1
ATOM 1139 C CA . LYS A 1 127 ? 4.813 6.345 -5.143 1.00 90.75 127 LYS A CA 1
ATOM 1140 C C . LYS A 1 127 ? 4.400 6.995 -3.830 1.00 90.75 127 LYS A C 1
ATOM 1142 O O . LYS A 1 127 ? 3.608 7.933 -3.819 1.00 90.75 127 LYS A O 1
ATOM 1147 N N . LYS A 1 128 ? 4.990 6.541 -2.727 1.00 92.12 128 LYS A N 1
ATOM 1148 C CA . LYS A 1 128 ? 4.750 7.098 -1.392 1.00 92.12 128 LYS A CA 1
ATOM 1149 C C . LYS A 1 128 ? 6.078 7.404 -0.711 1.00 92.12 128 LYS A C 1
ATOM 1151 O O . LYS A 1 128 ? 6.993 6.583 -0.716 1.00 92.12 128 LYS A O 1
ATOM 1156 N N . SER A 1 129 ? 6.191 8.600 -0.140 1.00 91.25 129 SER A N 1
ATOM 1157 C CA . SER A 1 129 ? 7.410 9.060 0.540 1.00 91.25 129 SER A CA 1
ATOM 1158 C C . SER A 1 129 ? 7.430 8.747 2.034 1.00 91.25 129 SER A C 1
ATOM 1160 O O . SER A 1 129 ? 8.487 8.831 2.657 1.00 91.25 129 SER A O 1
ATOM 1162 N N . SER A 1 130 ? 6.284 8.371 2.608 1.00 93.75 130 SER A N 1
ATOM 1163 C CA . SER A 1 130 ? 6.166 7.992 4.012 1.00 93.75 130 SER A CA 1
ATOM 1164 C C . SER A 1 130 ? 5.121 6.902 4.237 1.00 93.75 130 SER A C 1
ATOM 1166 O O . SER A 1 130 ? 4.179 6.752 3.452 1.00 93.75 130 SER A O 1
ATOM 1168 N N . VAL A 1 131 ? 5.250 6.173 5.347 1.00 95.12 131 VAL A N 1
ATOM 1169 C CA . VAL A 1 131 ? 4.224 5.221 5.801 1.00 95.12 131 VAL A CA 1
ATOM 1170 C C . VAL A 1 131 ? 2.911 5.937 6.100 1.00 95.12 131 VAL A C 1
ATOM 1172 O O . VAL A 1 131 ? 1.863 5.449 5.699 1.00 95.12 131 VAL A O 1
ATOM 1175 N N . SER A 1 132 ? 2.943 7.133 6.694 1.00 94.38 132 SER A N 1
ATOM 1176 C CA . SER A 1 132 ? 1.720 7.917 6.929 1.00 94.38 132 SER A CA 1
ATOM 1177 C C . SER A 1 132 ? 0.961 8.206 5.623 1.00 94.38 132 SER A C 1
ATOM 1179 O O . SER A 1 132 ? -0.260 8.075 5.575 1.00 94.38 132 SER A O 1
ATOM 1181 N N . ASN A 1 133 ? 1.678 8.492 4.525 1.00 93.38 133 ASN A N 1
ATOM 1182 C CA . ASN A 1 133 ? 1.069 8.688 3.209 1.00 93.38 133 ASN A CA 1
ATOM 1183 C C . ASN A 1 133 ? 0.539 7.385 2.589 1.00 93.38 133 ASN A C 1
ATOM 1185 O O . ASN A 1 133 ? -0.492 7.418 1.922 1.00 93.38 133 ASN A O 1
ATOM 1189 N N . ILE A 1 134 ? 1.200 6.242 2.809 1.00 94.94 134 ILE A N 1
ATOM 1190 C CA . ILE A 1 134 ? 0.650 4.925 2.437 1.00 94.94 134 ILE A CA 1
ATOM 1191 C C . ILE A 1 134 ? -0.677 4.709 3.164 1.00 94.94 134 ILE A C 1
ATOM 1193 O O . ILE A 1 134 ? -1.704 4.485 2.526 1.00 94.94 134 ILE A O 1
ATOM 1197 N N . MET A 1 135 ? -0.652 4.846 4.489 1.00 94.56 135 MET A N 1
ATOM 1198 C CA . MET A 1 135 ? -1.783 4.574 5.365 1.00 94.56 135 MET A CA 1
ATOM 1199 C C . MET A 1 135 ? -2.976 5.471 5.017 1.00 94.56 135 MET A C 1
ATOM 1201 O O . MET A 1 135 ? -4.064 4.955 4.801 1.00 94.56 135 MET A O 1
ATOM 1205 N N . SER A 1 136 ? -2.776 6.776 4.802 1.00 92.38 136 SER A N 1
ATOM 1206 C CA . SER A 1 136 ? -3.858 7.706 4.433 1.00 92.38 136 SER A CA 1
ATOM 1207 C C . SER A 1 136 ? -4.524 7.434 3.076 1.00 92.38 136 SER A C 1
ATOM 1209 O O . SER A 1 136 ? -5.541 8.045 2.773 1.00 92.38 136 SER A O 1
ATOM 1211 N N . ASN A 1 137 ? -3.929 6.598 2.217 1.00 92.06 137 ASN A N 1
ATOM 1212 C CA . ASN A 1 137 ? -4.517 6.207 0.931 1.00 92.06 137 ASN A CA 1
ATOM 1213 C C . ASN A 1 137 ? -5.324 4.906 1.019 1.00 92.06 137 ASN A C 1
ATOM 1215 O O . ASN A 1 137 ? -6.005 4.553 0.056 1.00 92.06 137 ASN A O 1
ATOM 1219 N N . ILE A 1 138 ? -5.220 4.184 2.134 1.00 90.56 138 ILE A N 1
ATOM 1220 C CA . ILE A 1 138 ? -5.886 2.896 2.315 1.00 90.56 138 ILE A CA 1
ATOM 1221 C C . ILE A 1 138 ? -6.870 2.890 3.477 1.00 90.56 138 ILE A C 1
ATOM 1223 O O . ILE A 1 138 ? -7.796 2.091 3.403 1.00 90.56 138 ILE A O 1
ATOM 1227 N N . ILE A 1 139 ? -6.702 3.705 4.527 1.00 82.94 139 ILE A N 1
ATOM 1228 C CA . ILE A 1 139 ? -7.547 3.661 5.737 1.00 82.94 139 ILE A CA 1
ATOM 1229 C C . ILE A 1 139 ? -8.666 4.686 5.763 1.00 82.94 139 ILE A C 1
ATOM 1231 O O . ILE A 1 139 ? -8.467 5.808 5.254 1.00 82.94 139 ILE A O 1
#

Radius of gyration: 15.22 Å; chains: 1; bounding box: 35×32×42 Å

Sequence (139 aa):
MKKFLQDLEQFLQKDSKKLEKYEWCFSKLMENIDNIYIPYFDSEMQSERKFYPDFIFWFRNRENGEYKIVFIDPKGLKIEANPRDKIKDFESIYKDKEFLYRDKKIRVYLFYYNKDIVKFYRFEKYKKSSVSNIMSNII

Secondary structure (DSSP, 8-state):
-HHHHHHHHHHHHHHGGGGTTEEEEEEE--TTT----EEEEETTTTEEEEE--SEEEEEEETTT--EEEEEEESSTTSGGG-HHHHHHHHHHHHTT--EEETTEEEEEEEEEE-SS----TT-GGGEESSHHHHHTTT-

Foldseek 3Di:
DVVQVVLVVVCCVPPVVLCPQKDKDKDFDDPVPDPDWQWFQDPVVRDIDTHDARMWMWIAGPPQRAIEIEGEHQPQPDPVNPVPRSVVSVCVVAPPDWDDDPNHTYHYYAAHEDLDPDDDPPCVLRYDPGPVRVSVVPD

InterPro domains:
  IPR059867 YagJ-like domain [PF27151] (6-96)